Protein AF-A0A2D8ARQ3-F1 (afdb_monomer)

Sequence (80 aa):
MQQLSKQIDSYMADIDLVNMMCQALESNSHYSVKVVHWSDAYCIHWANKINQCENWNNLQFKYDFKSKKFKFGRKDLLLA

Nearest PDB structures (foldseek):
  3zih-assembly1_A  TM=5.955E-01  e=2.277E-01  Bacillus subtilis
  8hzt-assembly1_B  TM=5.697E-01  e=3.679E-01  Bacillus subtilis
  3zig-assembly2_B  TM=5.815E-01  e=7.298E-01  Pyrococcus furiosus COM1
  2ln3-assembly1_A  TM=5.590E-01  e=4.839E-01  synthetic construct

pLDDT: mean 90.33, std 10.49, range [40.72, 96.94]

Secondary structure (DSSP, 8-state):
--EEEEEE-STTHHHHHHHHHHHHHHSS-EEEEEETT--HHHHHHHHHHHHT-GGGTTEEEEEETTTTEEEEEESGGG--

Structure (mmCIF, N/CA/C/O backbone):
data_AF-A0A2D8ARQ3-F1
#
_entry.id   AF-A0A2D8ARQ3-F1
#
loop_
_atom_site.group_PDB
_atom_site.id
_atom_site.type_symbol
_atom_site.label_atom_id
_atom_site.label_alt_id
_atom_site.label_comp_id
_atom_site.label_asym_id
_atom_site.label_entity_id
_atom_site.label_seq_id
_atom_site.pdbx_PDB_ins_code
_atom_site.Cartn_x
_atom_site.Cartn_y
_atom_site.Cartn_z
_atom_site.occupancy
_atom_site.B_iso_or_equiv
_atom_site.auth_seq_id
_atom_site.auth_comp_id
_atom_site.auth_asym_id
_atom_site.auth_atom_id
_atom_site.pdbx_PDB_model_num
ATOM 1 N N . MET A 1 1 ? -9.779 13.975 10.353 1.00 60.03 1 MET A N 1
ATOM 2 C CA . MET A 1 1 ? -8.649 13.020 10.263 1.00 60.03 1 MET A CA 1
ATOM 3 C C . MET A 1 1 ? -7.504 13.667 9.497 1.00 60.03 1 MET A C 1
ATOM 5 O O . MET A 1 1 ? -7.780 14.339 8.511 1.00 60.03 1 MET A O 1
ATOM 9 N N . GLN A 1 2 ? -6.252 13.527 9.945 1.00 66.62 2 GLN A N 1
ATOM 10 C CA . GLN A 1 2 ? -5.093 14.077 9.227 1.00 66.62 2 GLN A CA 1
ATOM 11 C C . GLN A 1 2 ? -4.557 13.051 8.219 1.00 66.62 2 GLN A C 1
ATOM 13 O O . GLN A 1 2 ? -4.319 11.893 8.568 1.00 66.62 2 GLN A O 1
ATOM 18 N N . GLN A 1 3 ? -4.379 13.479 6.968 1.00 80.12 3 GLN A N 1
ATOM 19 C CA . GLN A 1 3 ? -3.753 12.677 5.921 1.00 80.12 3 GLN A CA 1
ATOM 20 C C . GLN A 1 3 ? 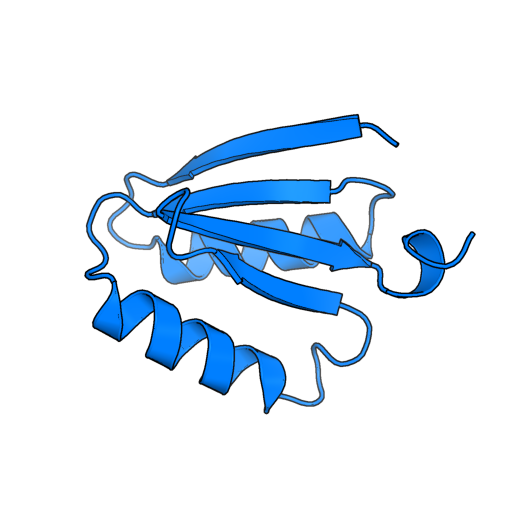-2.255 13.003 5.844 1.00 80.12 3 GLN A C 1
ATOM 22 O O . GLN A 1 3 ? -1.868 14.129 5.540 1.00 80.12 3 GLN A O 1
ATOM 27 N N . LEU A 1 4 ? -1.408 12.010 6.089 1.00 87.12 4 LEU A N 1
ATOM 28 C CA . LEU A 1 4 ? 0.045 12.110 6.073 1.00 87.12 4 LEU A CA 1
ATOM 29 C C . LEU A 1 4 ? 0.587 11.669 4.709 1.00 87.12 4 LEU A C 1
ATOM 31 O O . LEU A 1 4 ? 0.569 10.486 4.368 1.00 87.12 4 LEU A O 1
ATOM 35 N N . SER A 1 5 ? 1.096 12.615 3.915 1.00 91.88 5 SER A N 1
ATOM 36 C CA . SER A 1 5 ? 1.808 12.299 2.669 1.00 91.88 5 SER A CA 1
ATOM 37 C C . SER A 1 5 ? 3.287 12.043 2.956 1.00 91.88 5 SER A C 1
ATOM 39 O O . SER A 1 5 ? 3.947 12.878 3.573 1.00 91.88 5 SER A O 1
ATOM 41 N N . LYS A 1 6 ? 3.821 10.911 2.489 1.00 94.00 6 LYS A N 1
ATOM 42 C CA . LYS A 1 6 ? 5.214 10.490 2.710 1.00 94.00 6 LYS A CA 1
ATOM 43 C C . LYS A 1 6 ? 5.835 9.905 1.440 1.00 94.00 6 LYS A C 1
ATOM 45 O O . LYS A 1 6 ? 5.131 9.531 0.499 1.00 94.00 6 LYS A O 1
ATOM 50 N N . GLN A 1 7 ? 7.159 9.828 1.431 1.00 95.38 7 GLN A N 1
ATOM 51 C CA . GLN A 1 7 ? 7.948 9.202 0.378 1.00 95.38 7 GLN A CA 1
ATOM 52 C C . GLN A 1 7 ? 8.968 8.265 1.024 1.00 95.38 7 GLN A C 1
ATOM 54 O O . GLN A 1 7 ? 9.615 8.653 1.992 1.00 95.38 7 GLN A O 1
ATOM 59 N N . ILE A 1 8 ? 9.070 7.046 0.500 1.00 95.06 8 ILE A N 1
ATOM 60 C CA . ILE A 1 8 ? 10.032 6.033 0.928 1.00 95.06 8 ILE A CA 1
ATOM 61 C C . ILE A 1 8 ? 11.075 5.898 -0.177 1.00 95.06 8 ILE A C 1
ATOM 63 O O . ILE A 1 8 ? 10.760 5.491 -1.300 1.00 95.06 8 ILE A O 1
ATOM 67 N N . ASP A 1 9 ? 12.302 6.269 0.166 1.00 94.00 9 ASP A N 1
ATOM 68 C CA . ASP A 1 9 ? 13.494 6.187 -0.673 1.00 94.00 9 ASP A CA 1
ATOM 69 C C . ASP A 1 9 ? 14.552 5.379 0.089 1.00 94.00 9 ASP A C 1
ATOM 71 O O . ASP A 1 9 ? 15.475 5.912 0.698 1.00 94.00 9 ASP A O 1
ATOM 75 N N . SER A 1 10 ? 14.295 4.079 0.191 1.00 92.44 10 SER A N 1
ATOM 76 C CA . SER A 1 10 ? 15.033 3.140 1.032 1.00 92.44 10 SER A CA 1
ATOM 77 C C . SER A 1 10 ? 15.175 1.818 0.291 1.00 92.44 10 SER A C 1
ATOM 79 O O . SER A 1 10 ? 14.281 1.415 -0.457 1.00 92.44 10 SER A O 1
ATOM 81 N N . TYR A 1 11 ? 16.293 1.128 0.517 1.00 86.12 11 TYR A N 1
ATOM 82 C CA . TYR A 1 11 ? 16.512 -0.225 0.003 1.00 86.12 11 TYR A CA 1
ATOM 83 C C . TYR A 1 11 ? 15.560 -1.250 0.637 1.00 86.12 11 TYR A C 1
ATOM 85 O O . TYR A 1 11 ? 15.283 -2.277 0.026 1.00 86.12 11 TYR A O 1
ATOM 93 N N . MET A 1 12 ? 15.030 -0.954 1.828 1.00 92.56 12 MET A N 1
ATOM 94 C CA . MET A 1 12 ? 14.074 -1.782 2.571 1.00 92.56 12 MET A CA 1
ATOM 95 C C . MET A 1 12 ? 12.673 -1.157 2.545 1.00 92.56 12 MET A C 1
ATOM 97 O O . MET A 1 12 ? 11.980 -1.067 3.559 1.00 92.56 12 MET A O 1
ATOM 101 N N . ALA A 1 13 ? 12.264 -0.661 1.374 1.00 93.56 13 ALA A N 1
ATOM 102 C CA . ALA A 1 13 ? 11.024 0.093 1.237 1.00 93.56 13 ALA A CA 1
ATOM 103 C C . ALA A 1 13 ? 9.758 -0.705 1.593 1.00 93.56 13 ALA A C 1
ATOM 105 O O . ALA A 1 13 ? 8.744 -0.118 1.964 1.00 93.56 13 ALA A O 1
ATOM 106 N N . ASP A 1 14 ? 9.806 -2.030 1.474 1.00 93.38 14 ASP A N 1
ATOM 107 C CA . ASP A 1 14 ? 8.755 -2.945 1.915 1.00 93.38 14 ASP A CA 1
ATOM 108 C C . ASP A 1 14 ? 8.603 -2.951 3.440 1.00 93.38 14 ASP A C 1
ATOM 110 O O . ASP A 1 14 ? 7.482 -2.823 3.933 1.00 93.38 14 ASP A O 1
ATOM 114 N N . ILE A 1 15 ? 9.712 -3.032 4.181 1.00 94.69 15 ILE A N 1
ATOM 115 C CA . ILE A 1 15 ? 9.725 -2.961 5.650 1.00 94.69 15 ILE A CA 1
ATOM 116 C C . ILE A 1 15 ? 9.202 -1.601 6.114 1.00 94.69 15 ILE A C 1
ATOM 118 O O . ILE A 1 15 ? 8.321 -1.537 6.972 1.00 94.69 15 ILE A O 1
ATOM 122 N N . ASP A 1 16 ? 9.693 -0.515 5.514 1.00 95.75 16 ASP A N 1
ATOM 123 C CA . ASP A 1 16 ? 9.254 0.841 5.849 1.00 95.75 16 ASP A CA 1
ATOM 124 C C . ASP A 1 16 ? 7.749 1.018 5.605 1.00 95.75 16 ASP A C 1
ATOM 126 O O . ASP A 1 16 ? 7.032 1.574 6.441 1.00 95.75 16 ASP A O 1
ATOM 130 N N . LEU A 1 17 ? 7.240 0.488 4.489 1.00 95.50 17 LEU A N 1
ATOM 131 C CA . LEU A 1 17 ? 5.819 0.535 4.161 1.00 95.50 17 LEU A CA 1
ATOM 132 C C . LEU A 1 17 ? 4.979 -0.274 5.159 1.00 95.50 17 LEU A C 1
ATOM 134 O O . LEU A 1 17 ? 3.957 0.228 5.625 1.00 95.50 17 LEU A O 1
ATOM 138 N N . VAL A 1 18 ? 5.416 -1.482 5.529 1.00 96.06 18 VAL A N 1
ATOM 139 C CA . VAL A 1 18 ? 4.737 -2.324 6.529 1.00 96.06 18 VAL A CA 1
ATOM 140 C C . VAL A 1 18 ? 4.728 -1.660 7.906 1.00 96.06 18 VAL A C 1
ATOM 142 O O . VAL A 1 18 ? 3.685 -1.624 8.554 1.00 96.06 18 VAL A O 1
ATOM 145 N N . ASN A 1 19 ? 5.837 -1.056 8.333 1.00 95.12 19 ASN A N 1
ATOM 146 C CA . ASN A 1 19 ? 5.898 -0.317 9.595 1.00 95.12 19 ASN A CA 1
ATOM 147 C C . ASN A 1 19 ? 4.887 0.834 9.622 1.00 95.12 19 ASN A C 1
ATOM 149 O O . ASN A 1 19 ? 4.183 1.030 10.614 1.00 95.12 19 ASN A O 1
ATOM 153 N N . MET A 1 20 ? 4.757 1.571 8.518 1.00 95.00 20 MET A N 1
ATOM 154 C CA . MET A 1 20 ? 3.746 2.621 8.402 1.00 95.00 20 MET A CA 1
ATOM 155 C C . MET A 1 20 ? 2.320 2.059 8.412 1.00 95.00 20 MET A C 1
ATOM 157 O O . MET A 1 20 ? 1.424 2.689 8.968 1.00 95.00 20 MET A O 1
ATOM 161 N N . MET A 1 21 ? 2.091 0.883 7.825 1.00 94.88 21 MET A N 1
ATOM 162 C CA . MET A 1 21 ? 0.795 0.203 7.896 1.00 94.88 21 MET A CA 1
ATOM 163 C C . MET A 1 21 ? 0.444 -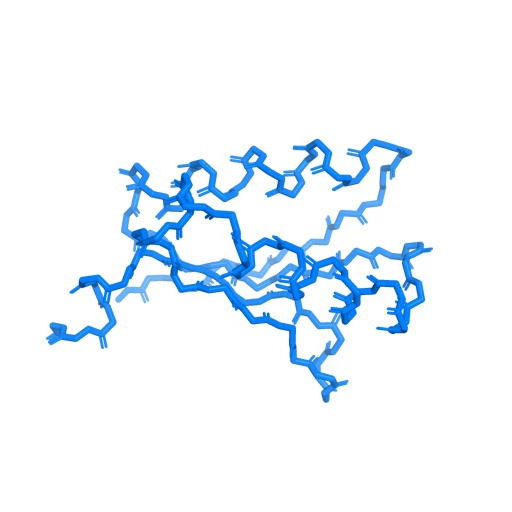0.195 9.336 1.00 94.88 21 MET A C 1
ATOM 165 O O . MET A 1 21 ? -0.693 0.024 9.748 1.00 94.88 21 MET A O 1
ATOM 169 N N . CYS A 1 22 ? 1.405 -0.695 10.122 1.00 94.50 22 CYS A N 1
ATOM 170 C CA . CYS A 1 22 ? 1.216 -0.949 11.555 1.00 94.50 22 CYS A CA 1
ATOM 171 C C . CYS A 1 22 ? 0.844 0.341 12.302 1.00 94.50 22 CYS A C 1
ATOM 173 O O . CYS A 1 22 ? -0.167 0.385 13.000 1.00 94.50 22 CYS A O 1
ATOM 175 N N . GLN A 1 23 ? 1.583 1.432 12.069 1.00 93.06 23 GLN A N 1
ATOM 176 C CA . GLN A 1 23 ? 1.267 2.740 12.659 1.00 93.06 23 GLN A CA 1
ATOM 177 C C . GLN A 1 23 ? -0.132 3.239 12.272 1.00 93.06 23 GLN A C 1
ATOM 179 O O . GLN A 1 23 ? -0.805 3.888 13.071 1.00 93.06 23 GLN A O 1
ATOM 184 N N . ALA A 1 24 ? -0.595 2.948 11.054 1.00 91.81 24 ALA A N 1
ATOM 185 C CA . ALA A 1 24 ? -1.932 3.313 10.586 1.00 91.81 24 ALA A CA 1
ATOM 186 C C . ALA A 1 24 ? -3.061 2.510 11.255 1.00 91.81 24 ALA A C 1
ATOM 188 O O . ALA A 1 24 ? -4.206 2.954 11.240 1.00 91.81 24 ALA A O 1
ATOM 189 N N . LEU A 1 25 ? -2.761 1.333 11.812 1.00 90.50 25 LEU A N 1
ATOM 190 C CA . LEU A 1 25 ? -3.712 0.546 12.600 1.00 90.50 25 LEU A CA 1
ATOM 191 C C . LEU A 1 25 ? -3.780 1.024 14.054 1.00 90.50 25 LEU A C 1
ATOM 193 O O . LEU A 1 25 ? -4.857 1.039 14.648 1.00 90.50 25 LEU A O 1
ATOM 197 N N . GLU A 1 26 ? -2.643 1.432 14.614 1.00 89.69 26 GLU A N 1
ATOM 198 C CA . GLU A 1 26 ? -2.544 1.921 15.994 1.00 89.69 26 GLU A CA 1
ATOM 199 C C . GLU A 1 26 ? -3.014 3.374 16.143 1.00 89.69 26 GLU A C 1
ATOM 201 O O . GLU A 1 26 ? -3.525 3.767 17.191 1.00 89.69 26 GLU A O 1
ATOM 206 N N . SER A 1 27 ? -2.867 4.179 15.090 1.00 83.44 27 SER A N 1
ATOM 207 C CA . SER A 1 27 ? -3.241 5.593 15.082 1.00 83.44 27 SER A CA 1
ATOM 208 C C . SER A 1 27 ? -4.468 5.866 14.213 1.00 83.44 27 SER A C 1
ATOM 210 O O . SER A 1 27 ? -4.779 5.127 13.286 1.00 83.44 27 SER A O 1
ATOM 212 N N . ASN A 1 28 ? -5.128 7.006 14.437 1.00 79.62 28 ASN A N 1
ATOM 213 C CA . ASN A 1 28 ? -6.205 7.483 13.560 1.00 79.62 28 ASN A CA 1
ATOM 214 C C . ASN A 1 28 ? -5.676 8.164 12.273 1.00 79.62 28 ASN A C 1
ATOM 216 O O . ASN A 1 28 ? -6.337 9.036 11.693 1.00 79.62 28 ASN A O 1
ATOM 220 N N . SER A 1 29 ? -4.455 7.823 11.848 1.00 86.25 29 SER A N 1
ATOM 221 C CA . SER A 1 29 ? -3.756 8.481 10.743 1.00 86.25 29 SER A CA 1
ATOM 222 C C . SER A 1 29 ? -4.015 7.783 9.417 1.00 86.25 29 SER A C 1
ATOM 224 O O . SER A 1 29 ? -4.026 6.559 9.318 1.00 86.25 29 SER A O 1
ATOM 226 N N . HIS A 1 30 ? -4.164 8.587 8.368 1.00 90.94 30 HIS A N 1
ATOM 227 C CA . HIS A 1 30 ? -4.306 8.098 7.002 1.00 90.94 30 HIS A CA 1
ATOM 228 C C . HIS A 1 30 ? -3.050 8.423 6.222 1.00 90.94 30 HIS A C 1
ATOM 230 O O . HIS A 1 30 ? -2.639 9.577 6.171 1.00 90.94 30 HIS A O 1
ATOM 236 N N . TYR A 1 31 ? -2.455 7.438 5.570 1.00 94.75 31 TYR A N 1
ATOM 237 C CA . TYR A 1 31 ? -1.200 7.622 4.863 1.00 94.75 31 TYR A CA 1
ATOM 238 C C . TYR A 1 31 ? -1.406 7.673 3.355 1.00 94.75 31 TYR A C 1
ATOM 240 O O . TYR A 1 31 ? -2.245 6.975 2.785 1.00 94.75 31 TYR A O 1
ATOM 248 N N . SER A 1 32 ? -0.607 8.512 2.699 1.00 95.38 32 SER A N 1
ATOM 249 C CA . SER A 1 32 ? -0.428 8.526 1.252 1.00 95.38 32 SER A CA 1
ATOM 250 C C . SER A 1 32 ? 1.061 8.450 0.929 1.00 95.38 32 SER A C 1
ATOM 252 O O . SER A 1 32 ? 1.786 9.431 1.079 1.00 95.38 32 SER A O 1
ATOM 254 N N . VAL A 1 33 ? 1.528 7.279 0.509 1.00 96.44 33 VAL A N 1
ATOM 255 C CA . VAL A 1 33 ? 2.955 6.942 0.465 1.00 96.44 33 VAL A CA 1
ATOM 256 C C . VAL A 1 33 ? 3.407 6.655 -0.957 1.00 96.44 33 VAL A C 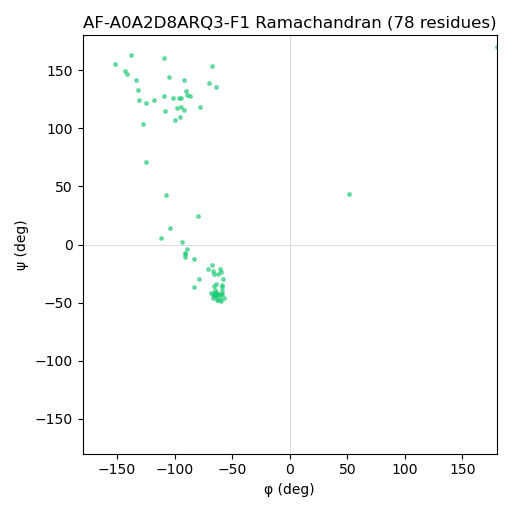1
ATOM 258 O O . VAL A 1 33 ? 2.858 5.776 -1.615 1.00 96.44 33 VAL A O 1
ATOM 261 N N . LYS A 1 34 ? 4.426 7.377 -1.429 1.00 96.56 34 LYS A N 1
ATOM 262 C CA . LYS A 1 34 ? 5.129 7.058 -2.679 1.00 96.56 34 LYS A CA 1
ATOM 263 C C . LYS A 1 34 ? 6.362 6.218 -2.363 1.00 96.56 34 LYS A C 1
ATOM 265 O O . LYS A 1 34 ? 7.197 6.671 -1.588 1.00 96.56 34 LYS A O 1
ATOM 270 N N . VAL A 1 35 ? 6.510 5.057 -2.991 1.00 96.12 35 VAL A N 1
ATOM 271 C CA . VAL A 1 35 ? 7.768 4.296 -2.956 1.00 96.12 35 VAL A CA 1
ATOM 272 C C . VAL A 1 35 ? 8.538 4.604 -4.233 1.00 96.12 35 VAL A C 1
ATOM 274 O O . VAL A 1 35 ? 8.023 4.381 -5.324 1.00 96.12 35 VAL A O 1
ATOM 277 N N . VAL A 1 36 ? 9.726 5.197 -4.109 1.00 93.81 36 VAL A N 1
ATOM 278 C CA . VAL A 1 36 ? 10.427 5.828 -5.244 1.00 93.81 36 VAL A CA 1
ATOM 279 C C . VAL A 1 36 ? 10.870 4.817 -6.295 1.00 93.81 36 VAL A C 1
ATOM 281 O O . VAL A 1 36 ? 10.686 5.059 -7.485 1.00 93.81 36 VAL A O 1
ATOM 284 N N . HIS A 1 37 ? 11.415 3.687 -5.851 1.00 91.50 37 HIS A N 1
ATOM 285 C CA . HIS A 1 37 ? 12.088 2.716 -6.722 1.00 91.50 37 HIS A CA 1
ATOM 286 C C . HIS A 1 37 ? 11.182 1.595 -7.217 1.00 91.50 37 HIS A C 1
ATOM 288 O O . HIS A 1 37 ? 11.635 0.679 -7.898 1.00 91.50 37 HIS A O 1
ATOM 294 N N . TRP A 1 38 ? 9.901 1.626 -6.856 1.00 94.44 38 TRP A N 1
ATOM 295 C CA . TRP A 1 38 ? 8.964 0.589 -7.261 1.00 94.44 38 TRP A CA 1
ATOM 296 C C . TRP A 1 38 ? 8.300 0.961 -8.578 1.00 94.44 38 TRP A C 1
ATOM 298 O O . TRP A 1 38 ? 7.786 2.065 -8.751 1.00 94.44 38 TRP A O 1
ATOM 308 N N . SER A 1 39 ? 8.272 0.006 -9.506 1.00 94.94 39 SER A N 1
ATOM 309 C CA . SER A 1 39 ? 7.468 0.141 -10.715 1.00 94.94 39 SER A CA 1
ATOM 310 C C . SER A 1 39 ? 5.978 0.110 -10.368 1.00 94.94 39 SER A C 1
ATOM 312 O O . SER A 1 39 ? 5.566 -0.506 -9.380 1.00 94.94 39 SER A O 1
ATOM 314 N N . ASP A 1 40 ? 5.147 0.729 -11.208 1.00 94.38 40 ASP A N 1
ATOM 315 C CA . ASP A 1 40 ? 3.694 0.730 -11.002 1.00 94.38 40 ASP A CA 1
ATOM 316 C C . ASP A 1 40 ? 3.144 -0.716 -10.972 1.00 94.38 40 ASP A C 1
ATOM 318 O O . ASP A 1 40 ? 2.291 -1.044 -10.149 1.00 94.38 40 ASP A O 1
ATOM 322 N N . ALA A 1 41 ? 3.696 -1.615 -11.800 1.00 95.75 41 ALA A N 1
ATOM 323 C CA . ALA A 1 41 ? 3.347 -3.037 -11.814 1.00 95.75 41 ALA A CA 1
ATOM 324 C C . ALA A 1 41 ? 3.689 -3.740 -10.490 1.00 95.75 41 ALA A C 1
ATOM 326 O O . ALA A 1 41 ? 2.869 -4.491 -9.960 1.00 95.75 41 ALA A O 1
ATOM 327 N N . TYR A 1 42 ? 4.869 -3.460 -9.926 1.00 95.50 42 TYR A N 1
ATOM 328 C CA . TYR A 1 42 ? 5.250 -3.996 -8.622 1.00 95.50 42 TYR A CA 1
ATOM 329 C C . TYR A 1 42 ? 4.348 -3.448 -7.511 1.00 95.50 42 TYR A C 1
ATOM 331 O O . TYR A 1 42 ? 3.913 -4.199 -6.642 1.00 95.50 42 TYR A O 1
ATOM 339 N N . CYS A 1 43 ? 3.974 -2.166 -7.580 1.00 96.00 43 CYS A N 1
ATOM 340 C CA . CYS A 1 43 ? 3.056 -1.569 -6.615 1.00 96.00 43 CYS A CA 1
ATOM 341 C C . CYS A 1 43 ? 1.665 -2.217 -6.643 1.00 96.00 43 CYS A C 1
ATOM 343 O O . CYS A 1 43 ? 1.085 -2.485 -5.590 1.00 96.00 43 CYS A O 1
ATOM 345 N N . ILE A 1 44 ? 1.137 -2.497 -7.837 1.00 95.44 44 ILE A N 1
ATOM 346 C CA . ILE A 1 44 ? -0.139 -3.203 -8.015 1.00 95.44 44 ILE A CA 1
ATOM 347 C C . ILE A 1 44 ? -0.045 -4.624 -7.456 1.00 95.44 44 ILE A C 1
ATOM 349 O O . ILE A 1 44 ? -0.913 -5.041 -6.688 1.00 95.44 44 ILE A O 1
ATOM 353 N N . HIS A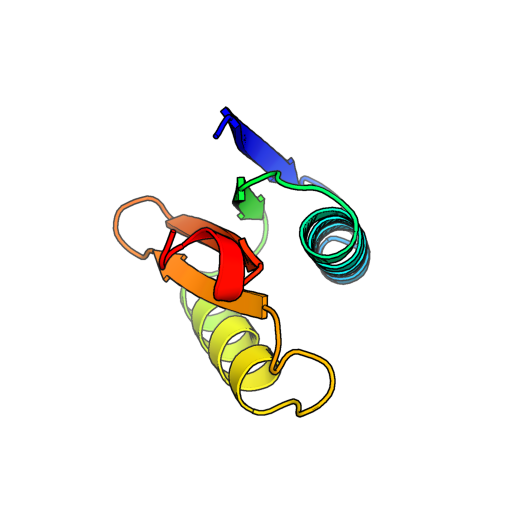 1 45 ? 1.019 -5.354 -7.802 1.00 95.62 45 HIS A N 1
ATOM 354 C CA . HIS A 1 45 ? 1.252 -6.701 -7.285 1.00 95.62 45 HIS A CA 1
ATOM 355 C C . HIS A 1 45 ? 1.302 -6.711 -5.751 1.00 95.62 45 HIS A C 1
ATOM 357 O O . HIS A 1 45 ? 0.623 -7.516 -5.112 1.00 95.62 45 HIS A O 1
ATOM 363 N N . TRP A 1 46 ? 2.038 -5.769 -5.158 1.00 95.19 46 TRP A N 1
ATOM 364 C CA . TRP A 1 46 ? 2.122 -5.614 -3.711 1.00 95.19 46 TRP A CA 1
ATOM 365 C C . TRP A 1 46 ? 0.759 -5.319 -3.080 1.00 95.19 46 TRP A C 1
ATOM 367 O O . TRP A 1 46 ? 0.371 -5.979 -2.120 1.00 95.19 46 TRP A O 1
AT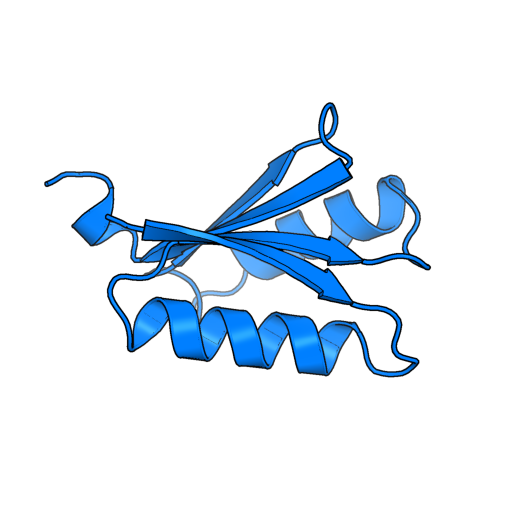OM 377 N N . ALA A 1 47 ? -0.009 -4.380 -3.639 1.00 95.94 47 ALA A N 1
ATOM 378 C CA . ALA A 1 47 ? -1.341 -4.061 -3.130 1.00 95.94 47 ALA A CA 1
ATOM 379 C C . ALA A 1 47 ? -2.283 -5.270 -3.150 1.00 95.94 47 ALA A C 1
ATOM 381 O O . ALA A 1 47 ? -3.014 -5.487 -2.186 1.00 95.94 47 ALA A O 1
ATOM 382 N N . ASN A 1 48 ? -2.229 -6.087 -4.203 1.00 95.69 48 ASN A N 1
ATOM 383 C CA . ASN A 1 48 ? -3.003 -7.325 -4.272 1.00 95.69 48 ASN A CA 1
ATOM 384 C C . ASN A 1 48 ? -2.568 -8.321 -3.191 1.00 95.69 48 ASN A C 1
ATOM 386 O O . ASN A 1 48 ? -3.422 -8.884 -2.512 1.00 95.69 48 ASN A O 1
ATOM 390 N N . LYS A 1 49 ? -1.256 -8.488 -2.983 1.00 95.38 49 LYS A N 1
ATOM 391 C CA . LYS A 1 49 ? -0.709 -9.379 -1.951 1.00 95.38 49 LYS A CA 1
ATOM 392 C C . LYS A 1 49 ? -1.151 -8.969 -0.544 1.00 95.38 49 LYS A C 1
ATOM 394 O O . LYS A 1 49 ? -1.553 -9.822 0.240 1.00 95.38 49 LYS A O 1
ATOM 399 N N . ILE A 1 50 ? -1.117 -7.673 -0.233 1.00 95.56 50 ILE A N 1
ATOM 400 C CA . ILE A 1 50 ? -1.565 -7.153 1.068 1.00 95.56 50 ILE A CA 1
ATOM 401 C C . ILE A 1 50 ? -3.070 -7.358 1.253 1.00 95.56 50 ILE A C 1
ATOM 403 O O . ILE A 1 50 ? -3.485 -7.836 2.303 1.00 95.56 50 ILE A O 1
ATOM 407 N N . ASN A 1 51 ? -3.879 -7.082 0.227 1.00 92.88 51 ASN A N 1
ATOM 408 C CA . ASN A 1 51 ? -5.334 -7.258 0.292 1.00 92.88 51 ASN A CA 1
ATOM 409 C C . ASN A 1 51 ? -5.785 -8.726 0.402 1.00 92.88 51 ASN A C 1
ATOM 411 O O . ASN A 1 51 ? -6.924 -8.975 0.785 1.00 92.88 51 ASN A O 1
ATOM 415 N N . GLN A 1 52 ? -4.919 -9.688 0.075 1.00 95.06 52 GLN A N 1
ATOM 416 C CA . GLN A 1 52 ? -5.168 -11.124 0.255 1.00 95.06 52 GLN A CA 1
ATOM 417 C C . GLN A 1 52 ? -4.693 -11.654 1.615 1.00 95.06 52 GLN A C 1
ATOM 419 O O . GLN A 1 52 ? -4.982 -12.795 1.963 1.00 95.06 52 GLN A O 1
ATOM 424 N N . CYS A 1 53 ? -3.936 -10.865 2.376 1.00 93.88 53 CYS A N 1
ATOM 425 C CA . CYS A 1 53 ? -3.363 -11.297 3.640 1.00 93.88 53 CYS A CA 1
ATOM 426 C C . CYS A 1 53 ? -4.307 -10.950 4.798 1.00 93.88 53 CYS A C 1
ATOM 428 O O . CYS A 1 53 ? -4.536 -9.780 5.103 1.00 93.88 53 CYS A O 1
ATOM 430 N N . GLU A 1 54 ? -4.820 -11.982 5.472 1.00 93.12 54 GLU A N 1
ATOM 431 C CA . GLU A 1 54 ? -5.844 -11.854 6.520 1.00 93.12 54 GLU A CA 1
ATOM 432 C C . GLU A 1 54 ? -5.421 -10.954 7.690 1.00 93.12 54 GLU A C 1
ATOM 434 O O . GLU A 1 54 ? -6.254 -10.254 8.268 1.00 93.12 54 GLU A O 1
ATOM 439 N N . ASN A 1 55 ? -4.118 -10.888 7.987 1.00 91.44 55 ASN A N 1
ATOM 440 C CA . ASN A 1 55 ? -3.568 -10.026 9.039 1.00 91.44 55 ASN A CA 1
ATOM 441 C C . ASN A 1 55 ? -3.852 -8.532 8.799 1.00 91.44 55 ASN A C 1
ATOM 443 O O . ASN A 1 55 ? -3.834 -7.743 9.741 1.00 91.44 55 ASN A O 1
ATOM 447 N N . TRP A 1 56 ? -4.147 -8.135 7.557 1.00 93.81 56 TRP A N 1
ATOM 448 C CA . TRP A 1 56 ? -4.436 -6.752 7.176 1.00 93.81 56 TRP A CA 1
ATOM 449 C C . TRP A 1 56 ? -5.926 -6.486 6.954 1.00 93.81 56 TRP A C 1
ATOM 451 O O . TRP A 1 56 ? -6.297 -5.434 6.435 1.00 93.81 56 TRP A O 1
ATOM 461 N N . ASN A 1 57 ? -6.812 -7.384 7.396 1.00 90.75 57 ASN A N 1
ATOM 462 C CA . ASN A 1 57 ? -8.256 -7.230 7.210 1.00 90.75 57 ASN A CA 1
ATOM 463 C C . ASN A 1 57 ? -8.837 -5.961 7.847 1.00 90.75 57 ASN A C 1
ATOM 465 O O . ASN A 1 57 ? -9.856 -5.472 7.362 1.00 90.75 57 ASN A O 1
ATOM 469 N N . ASN A 1 58 ? -8.189 -5.388 8.862 1.00 92.06 58 ASN A N 1
ATOM 470 C CA . ASN A 1 58 ? -8.615 -4.135 9.499 1.00 92.06 58 ASN A CA 1
ATOM 471 C C . ASN A 1 58 ? -8.022 -2.877 8.835 1.00 92.06 58 ASN A C 1
ATOM 473 O O . ASN A 1 58 ? -8.378 -1.756 9.199 1.00 92.06 58 ASN A O 1
ATOM 477 N N . LEU A 1 59 ? -7.148 -3.048 7.838 1.00 93.75 59 LEU A N 1
ATOM 478 C CA . LEU A 1 59 ? -6.514 -1.975 7.084 1.00 93.75 59 LEU A CA 1
ATOM 479 C C . LEU A 1 59 ? -7.208 -1.808 5.727 1.00 93.75 59 LEU A C 1
ATOM 481 O O . LEU A 1 59 ? -7.317 -2.749 4.943 1.00 93.75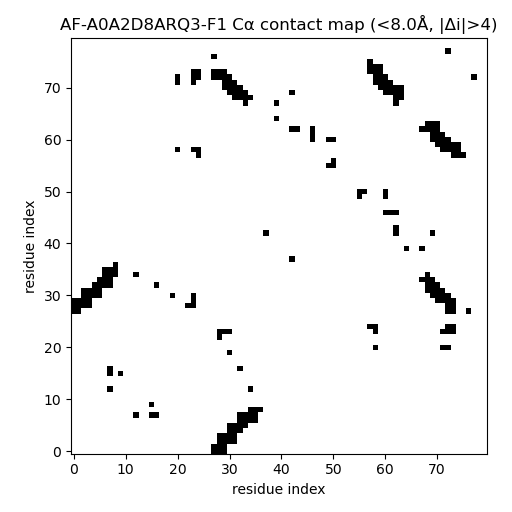 59 LEU A O 1
ATOM 485 N N . GLN A 1 60 ? -7.665 -0.602 5.402 1.00 93.06 60 GLN A N 1
ATOM 486 C CA . GLN A 1 60 ? -7.983 -0.268 4.020 1.00 93.06 60 GLN A CA 1
ATOM 487 C C . GLN A 1 60 ? -6.668 0.020 3.308 1.00 93.06 60 GLN A C 1
ATOM 489 O O . GLN A 1 60 ? -5.975 0.955 3.688 1.00 93.06 60 GLN A O 1
ATOM 494 N N . PHE A 1 61 ? -6.326 -0.751 2.277 1.00 95.12 61 PHE A N 1
ATOM 495 C CA . PHE A 1 61 ? -5.081 -0.579 1.533 1.00 95.12 61 PHE A CA 1
ATOM 496 C C . PHE A 1 61 ? -5.346 -0.552 0.027 1.00 95.12 61 PHE A C 1
ATOM 498 O O . PHE A 1 61 ? -5.941 -1.468 -0.540 1.00 95.12 61 PHE A O 1
ATOM 505 N N . LYS A 1 62 ? -4.908 0.511 -0.652 1.00 95.25 62 LYS A N 1
ATOM 506 C CA . LYS A 1 62 ? -5.016 0.620 -2.112 1.00 95.25 62 LYS A CA 1
ATOM 507 C C . LYS A 1 62 ? -3.809 1.307 -2.722 1.00 95.25 62 LYS A C 1
ATOM 509 O O . LYS A 1 62 ? -3.240 2.216 -2.127 1.00 95.25 62 LYS A O 1
ATOM 514 N N . TYR A 1 63 ? -3.476 0.933 -3.949 1.00 96.94 63 TYR A N 1
ATOM 515 C CA . TYR A 1 63 ? -2.559 1.700 -4.779 1.00 96.94 63 TYR A CA 1
ATOM 516 C C . TYR A 1 63 ? -3.354 2.614 -5.719 1.00 96.94 63 TYR A C 1
ATOM 518 O O . TYR A 1 63 ? -4.256 2.167 -6.422 1.00 96.94 63 TYR A O 1
ATOM 526 N N . ASP A 1 64 ? -3.049 3.909 -5.703 1.00 94.81 64 ASP A N 1
ATOM 527 C CA . ASP A 1 64 ? -3.655 4.911 -6.574 1.00 94.81 64 ASP A CA 1
ATOM 528 C C . ASP A 1 64 ? -2.707 5.204 -7.742 1.00 94.81 64 ASP A C 1
ATOM 530 O O . ASP A 1 64 ? -1.687 5.877 -7.579 1.00 94.81 64 ASP A O 1
ATOM 534 N N . PHE A 1 65 ? -3.074 4.709 -8.926 1.00 90.44 65 PHE A N 1
ATOM 535 C CA . PHE A 1 65 ? -2.272 4.811 -10.146 1.00 90.44 65 PHE A CA 1
ATOM 536 C C . PHE A 1 65 ? -2.069 6.259 -10.616 1.00 90.44 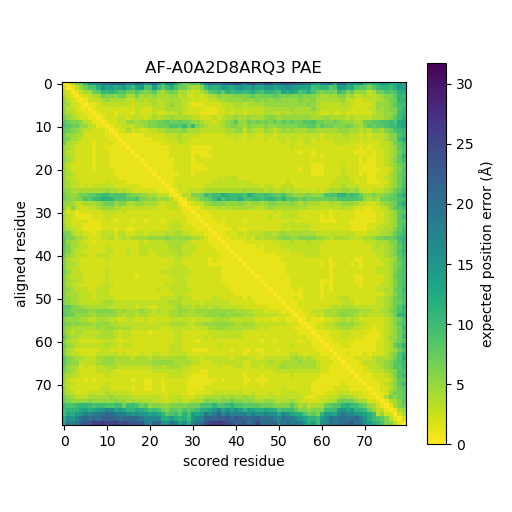65 PHE A C 1
ATOM 538 O O . PHE A 1 65 ? -1.001 6.612 -11.108 1.00 90.44 65 PHE A O 1
ATOM 545 N N . LYS A 1 66 ? -3.068 7.130 -10.419 1.00 91.38 66 LYS A N 1
ATOM 546 C CA . LYS A 1 66 ? -2.992 8.536 -10.839 1.00 91.38 66 LYS A CA 1
ATOM 547 C C . LYS A 1 66 ? -1.961 9.299 -10.014 1.00 91.38 66 LYS A C 1
ATOM 549 O O . LYS A 1 66 ? -1.208 10.105 -10.548 1.00 91.38 66 LYS A O 1
ATOM 554 N N . SER A 1 67 ? -1.941 9.052 -8.707 1.00 92.00 67 SER A N 1
ATOM 555 C CA . SER A 1 67 ? -0.998 9.707 -7.791 1.00 92.00 67 SER A CA 1
ATOM 556 C C . SER A 1 67 ? 0.310 8.941 -7.591 1.00 92.00 67 SER A C 1
ATOM 558 O O . SER A 1 67 ? 1.226 9.492 -6.981 1.00 92.00 67 SER A O 1
ATOM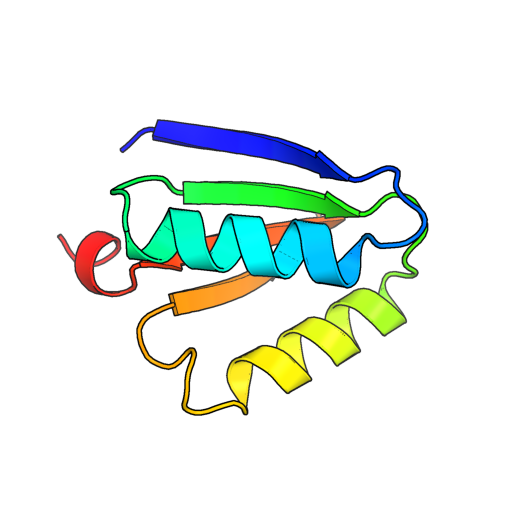 560 N N . LYS A 1 68 ? 0.412 7.706 -8.101 1.00 94.25 68 LYS A N 1
ATOM 561 C CA . LYS A 1 68 ? 1.521 6.767 -7.872 1.00 94.25 68 LYS A CA 1
ATOM 562 C C . LYS A 1 68 ? 1.839 6.588 -6.387 1.00 94.25 68 LYS A C 1
ATOM 564 O O . LYS A 1 68 ? 2.996 6.633 -5.969 1.00 94.25 68 LYS A O 1
ATOM 569 N N . LYS A 1 69 ? 0.790 6.450 -5.573 1.00 96.38 69 LYS A N 1
ATOM 570 C CA . LYS A 1 69 ? 0.897 6.352 -4.113 1.00 96.38 69 LYS A CA 1
ATOM 571 C C . LYS A 1 69 ? 0.038 5.225 -3.569 1.00 96.38 69 LYS A C 1
ATOM 573 O O . LYS A 1 69 ? -1.111 5.057 -3.973 1.00 96.38 69 LYS A O 1
ATOM 578 N N . PHE A 1 70 ? 0.558 4.526 -2.571 1.00 96.81 70 PHE A N 1
ATOM 579 C CA . PHE A 1 70 ? -0.259 3.731 -1.669 1.00 96.81 70 PHE A CA 1
ATOM 580 C C . PHE A 1 70 ? -1.083 4.653 -0.780 1.00 96.81 7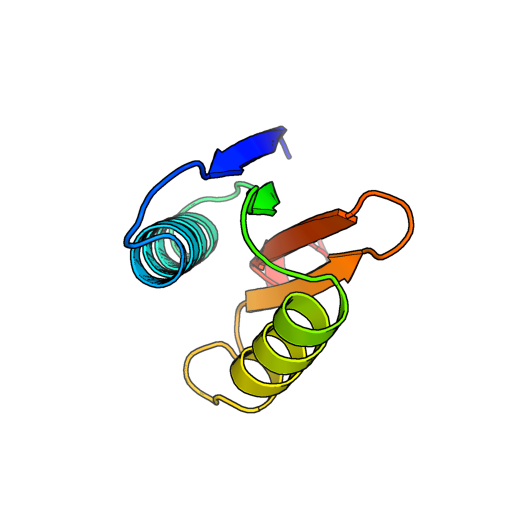0 PHE A C 1
ATOM 582 O O . PHE A 1 70 ? -0.597 5.680 -0.311 1.00 96.81 70 PHE A O 1
ATOM 589 N N . LYS A 1 71 ? -2.340 4.297 -0.559 1.00 95.50 71 LYS A N 1
ATOM 590 C CA . LYS A 1 71 ? -3.253 4.974 0.352 1.00 95.50 71 LYS A CA 1
ATOM 591 C C . LYS A 1 71 ? -3.772 3.945 1.334 1.00 95.50 71 LYS A C 1
ATOM 593 O O . LYS A 1 71 ? -4.357 2.949 0.902 1.00 95.50 71 LYS A O 1
ATOM 598 N N . PHE A 1 72 ? -3.547 4.188 2.619 1.00 94.94 72 PHE A N 1
ATOM 599 C CA . PHE A 1 72 ? -3.971 3.253 3.648 1.00 94.94 72 PHE A CA 1
ATOM 600 C C . PHE A 1 72 ? -4.279 3.894 4.997 1.00 94.94 72 PHE A C 1
ATOM 602 O O . PHE A 1 72 ? -3.802 4.985 5.304 1.00 94.94 72 PHE A O 1
ATOM 609 N N . GLY A 1 73 ? -5.114 3.207 5.769 1.00 93.44 73 GLY A N 1
ATOM 610 C CA . GLY A 1 73 ? -5.625 3.617 7.077 1.00 93.44 73 GLY A CA 1
ATOM 611 C C . GLY A 1 73 ? -6.566 2.552 7.643 1.00 93.44 73 GLY A C 1
ATOM 612 O O . GLY A 1 73 ? -6.927 1.608 6.936 1.00 93.44 73 GLY A O 1
ATOM 613 N N . ARG A 1 74 ? -6.958 2.679 8.912 1.00 91.56 74 ARG A N 1
ATOM 614 C CA . ARG A 1 74 ? -7.910 1.762 9.561 1.00 91.56 74 ARG A CA 1
ATOM 615 C C . ARG A 1 74 ? -9.294 1.829 8.893 1.00 91.56 74 ARG A C 1
ATOM 617 O O . ARG A 1 74 ? -9.775 2.917 8.583 1.00 91.56 74 ARG A O 1
ATOM 624 N N . LYS A 1 75 ? -9.932 0.677 8.645 1.00 88.75 75 LYS A N 1
ATOM 625 C CA . LYS A 1 75 ? -11.217 0.594 7.908 1.00 88.75 75 LYS A CA 1
ATOM 626 C C . LYS A 1 75 ? -12.391 1.243 8.645 1.00 88.75 75 LYS A C 1
ATOM 628 O O . LYS A 1 75 ? -13.218 1.901 8.027 1.00 88.75 75 LYS A O 1
ATOM 633 N N . ASP A 1 76 ? -12.467 1.038 9.950 1.00 80.69 76 ASP A N 1
ATOM 634 C CA . ASP A 1 76 ? -13.521 1.548 10.835 1.00 80.69 76 ASP A CA 1
ATOM 635 C C . ASP A 1 76 ? -13.526 3.080 10.948 1.00 80.69 76 ASP A C 1
ATOM 637 O O . ASP A 1 76 ? -14.571 3.676 11.175 1.00 80.69 76 ASP A O 1
ATOM 641 N N . LEU A 1 77 ? -12.381 3.728 10.728 1.00 67.69 77 LEU A N 1
ATOM 642 C CA . LEU A 1 77 ? -12.261 5.188 10.738 1.00 67.69 77 LEU A CA 1
ATOM 643 C C . LEU A 1 77 ? -12.663 5.843 9.414 1.00 67.69 77 LEU A C 1
ATOM 645 O O . LEU A 1 77 ? -12.817 7.055 9.364 1.00 67.69 77 LEU A O 1
ATOM 649 N N . LEU A 1 78 ? -12.822 5.064 8.343 1.00 56.88 78 LEU A N 1
ATOM 650 C CA . LEU A 1 78 ? -13.281 5.557 7.040 1.00 56.88 78 LEU A CA 1
ATOM 651 C C . LEU A 1 78 ? -14.806 5.482 6.888 1.00 56.88 78 LEU A C 1
ATOM 653 O O . LEU A 1 78 ? -15.341 5.995 5.907 1.00 56.88 78 LEU A O 1
ATOM 657 N N . LEU A 1 79 ? -15.491 4.862 7.855 1.00 49.53 79 LEU A N 1
ATOM 658 C CA . LEU A 1 79 ? -16.948 4.706 7.921 1.00 49.53 79 LEU A CA 1
ATOM 659 C C . LEU A 1 79 ? -17.598 5.505 9.070 1.00 49.53 79 LEU A C 1
ATOM 661 O O . LEU A 1 79 ? -18.803 5.369 9.279 1.00 49.53 79 LEU A O 1
ATOM 665 N N . ALA A 1 80 ? -16.824 6.324 9.790 1.00 40.72 80 ALA A N 1
ATOM 666 C CA . ALA A 1 80 ? -17.285 7.244 10.834 1.00 40.72 80 ALA A CA 1
ATOM 667 C C . ALA A 1 80 ? -17.143 8.701 10.372 1.00 40.72 80 ALA A C 1
ATOM 669 O O . ALA A 1 80 ? -18.049 9.502 10.688 1.00 40.72 80 ALA A O 1
#

Solvent-accessible surface area (backbone atoms only — not comparable to full-atom values): 4591 Å² total; per-residue (Å²): 127,60,75,48,75,49,72,42,86,54,97,55,42,66,60,56,50,50,54,51,51,54,50,14,65,79,39,85,38,31,40,37,35,30,55,70,89,57,51,71,68,57,46,50,53,49,36,53,53,50,74,70,35,74,92,41,71,61,46,41,68,42,62,38,78,90,77,57,23,40,38,36,24,34,44,73,71,77,78,109

Foldseek 3Di:
DDEAEEEDPDPVSVVVVVVVQVVQAVDQYKYWYAYPPDDLVRVQVVQVVLVPDPVCVQKDWDQDPVVNTIIIHGPVSVVD

Radius of gyration: 11.75 Å; Cα contacts (8 Å, |Δi|>4): 119; chains: 1; bounding box: 34×26×28 Å

Mean predicted aligned error: 3.96 Å